Protein AF-A0A957S1T6-F1 (afdb_monomer_lite)

Structure (mmCIF, N/CA/C/O backbone):
data_AF-A0A957S1T6-F1
#
_entry.id   AF-A0A957S1T6-F1
#
loop_
_atom_site.group_PDB
_atom_site.id
_atom_site.type_symbol
_atom_site.label_atom_id
_atom_site.label_alt_id
_atom_site.label_comp_id
_atom_site.label_asym_id
_atom_site.label_entity_id
_atom_site.label_seq_id
_atom_site.pdbx_PDB_ins_code
_atom_site.Cartn_x
_atom_site.Cartn_y
_atom_site.Cartn_z
_atom_site.occupancy
_atom_site.B_iso_or_equiv
_atom_site.auth_seq_id
_atom_site.auth_comp_id
_atom_site.auth_asym_id
_atom_site.auth_atom_id
_atom_site.pdbx_PDB_model_num
ATOM 1 N N . MET A 1 1 ? -20.186 11.870 13.399 1.00 39.84 1 MET A N 1
ATOM 2 C CA . MET A 1 1 ? -19.861 10.891 12.339 1.00 39.84 1 MET A CA 1
ATOM 3 C C . MET A 1 1 ? -19.759 9.522 12.987 1.00 39.84 1 MET A C 1
ATOM 5 O O . MET A 1 1 ? -18.892 9.346 13.832 1.00 39.84 1 MET A O 1
ATOM 9 N N . ASN A 1 2 ? -20.662 8.595 12.657 1.00 44.56 2 ASN A N 1
ATOM 10 C CA . ASN A 1 2 ? -20.536 7.201 13.086 1.00 44.56 2 ASN A CA 1
ATOM 11 C C . ASN A 1 2 ? -19.405 6.568 12.273 1.00 44.56 2 ASN A C 1
ATOM 13 O O . ASN A 1 2 ? -19.552 6.369 11.071 1.00 44.56 2 ASN A O 1
ATOM 17 N N . 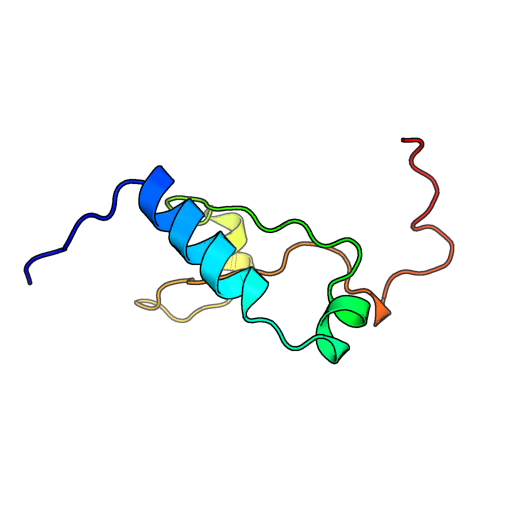ARG A 1 3 ? -18.258 6.319 12.909 1.00 61.09 3 ARG A N 1
ATOM 18 C CA . ARG A 1 3 ? -17.191 5.513 12.314 1.00 61.09 3 ARG A CA 1
ATOM 19 C C . ARG A 1 3 ? -17.646 4.059 12.348 1.00 61.09 3 ARG A C 1
ATOM 21 O O . ARG A 1 3 ? -17.707 3.472 13.424 1.00 61.09 3 ARG A O 1
ATOM 28 N N . THR A 1 4 ? -17.975 3.489 11.196 1.00 68.00 4 THR A N 1
ATOM 29 C CA . THR A 1 4 ? -18.099 2.035 11.081 1.00 68.00 4 THR A CA 1
ATOM 30 C C . THR A 1 4 ? -16.695 1.460 11.218 1.00 68.00 4 THR A C 1
ATOM 32 O O . THR A 1 4 ? -15.855 1.659 10.345 1.00 68.00 4 THR A O 1
ATOM 35 N N . LEU A 1 5 ? -16.411 0.825 12.352 1.00 79.88 5 LEU A N 1
ATOM 36 C CA . LEU A 1 5 ? -15.159 0.108 12.560 1.00 79.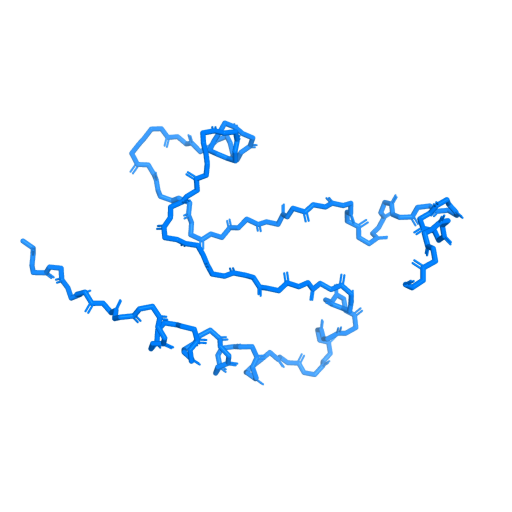88 5 LEU A CA 1
ATOM 37 C C . LEU A 1 5 ? -15.278 -1.239 11.845 1.00 79.88 5 LEU A C 1
ATOM 39 O O . LEU A 1 5 ? -16.065 -2.087 12.261 1.00 79.88 5 LEU A O 1
ATOM 43 N N . VAL A 1 6 ? -14.535 -1.410 10.753 1.00 88.50 6 VAL A N 1
ATOM 44 C CA . VAL A 1 6 ? -14.385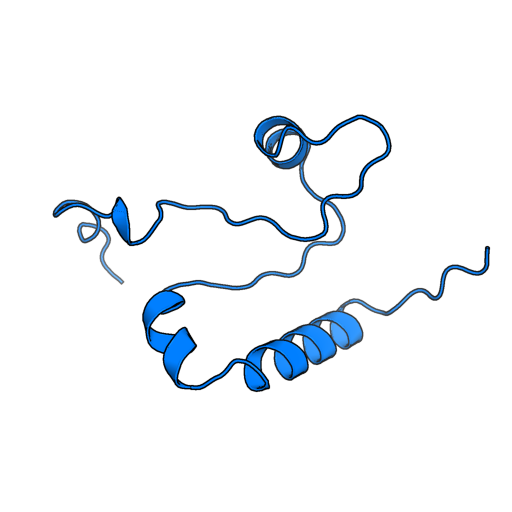 -2.704 10.080 1.00 88.50 6 VAL A CA 1
ATOM 45 C C . VAL A 1 6 ? -13.265 -3.461 10.800 1.00 88.50 6 VAL A C 1
ATOM 47 O O . VAL A 1 6 ? -12.168 -2.915 10.931 1.00 88.50 6 VAL A O 1
ATOM 50 N N . PRO A 1 7 ? -13.507 -4.678 11.315 1.00 93.19 7 PRO A N 1
ATOM 51 C CA . PRO A 1 7 ? -12.441 -5.503 11.874 1.00 93.19 7 PRO A CA 1
ATOM 52 C C . PRO A 1 7 ? -11.346 -5.776 10.837 1.00 93.19 7 PRO A C 1
ATOM 54 O O . PRO A 1 7 ? -11.659 -5.962 9.664 1.00 93.19 7 PRO A O 1
ATOM 57 N N . ARG A 1 8 ? -10.083 -5.878 11.273 1.00 91.81 8 ARG A N 1
ATOM 58 C CA . ARG A 1 8 ? -8.927 -6.084 10.378 1.00 91.81 8 ARG A CA 1
ATOM 59 C C . ARG A 1 8 ? -9.137 -7.225 9.379 1.00 91.81 8 ARG A C 1
ATOM 61 O O . ARG A 1 8 ? -9.008 -6.986 8.190 1.00 91.81 8 ARG A O 1
ATOM 68 N N . HIS A 1 9 ? -9.558 -8.401 9.854 1.00 95.00 9 HIS A N 1
ATOM 69 C CA . HIS A 1 9 ? -9.803 -9.564 8.989 1.00 95.00 9 HIS A CA 1
ATOM 70 C C . HIS A 1 9 ? -10.823 -9.267 7.883 1.00 95.00 9 HIS A C 1
ATOM 72 O O . HIS A 1 9 ? -10.614 -9.626 6.734 1.00 95.00 9 HIS A O 1
ATOM 78 N N . ARG A 1 10 ? -11.904 -8.545 8.205 1.00 95.88 10 ARG A N 1
ATOM 79 C CA . ARG A 1 10 ? -12.930 -8.214 7.216 1.00 95.88 10 ARG A CA 1
ATOM 80 C C . ARG A 1 10 ? -12.414 -7.201 6.199 1.00 95.88 10 ARG A C 1
ATOM 82 O O . ARG A 1 10 ? -12.841 -7.220 5.055 1.00 95.88 10 ARG A O 1
ATOM 89 N N . PHE A 1 11 ? -11.523 -6.302 6.607 1.00 95.12 11 PHE A N 1
ATOM 90 C CA . PHE A 1 11 ? -10.872 -5.394 5.671 1.00 95.12 11 PHE A CA 1
ATOM 91 C C . PHE A 1 11 ? -9.892 -6.140 4.756 1.00 95.12 11 PHE A C 1
ATOM 93 O O . PHE A 1 11 ? -9.861 -5.859 3.568 1.00 95.12 11 PHE A O 1
ATOM 100 N N . GLU A 1 12 ? -9.139 -7.107 5.285 1.00 96.12 12 GLU A N 1
ATOM 101 C CA . GLU A 1 12 ? -8.242 -7.967 4.499 1.00 96.12 12 GLU A CA 1
ATOM 102 C C . GLU A 1 12 ? -9.010 -8.780 3.446 1.00 96.12 12 GLU A C 1
ATOM 104 O O . GLU A 1 12 ? -8.602 -8.783 2.290 1.00 96.12 12 GLU A O 1
ATOM 109 N N . GLU A 1 13 ? -10.162 -9.359 3.801 1.00 97.19 13 GLU A N 1
ATOM 110 C CA . GLU A 1 13 ? -11.062 -10.027 2.842 1.00 97.19 13 GLU A CA 1
ATOM 111 C C . GLU A 1 13 ? -11.521 -9.074 1.727 1.00 97.19 13 GLU A C 1
ATOM 113 O O . GLU A 1 13 ? -11.491 -9.425 0.555 1.00 97.19 13 GLU A O 1
ATOM 118 N N . LEU A 1 14 ? -11.905 -7.839 2.069 1.00 96.75 14 LEU A N 1
ATOM 119 C CA . LEU A 1 14 ? -12.307 -6.841 1.071 1.00 96.75 14 LEU A CA 1
ATOM 120 C C . LEU A 1 14 ? -11.148 -6.425 0.155 1.00 96.75 14 LEU A C 1
ATOM 122 O O . LEU A 1 14 ? -11.374 -6.075 -1.001 1.00 96.75 14 LEU A O 1
ATOM 126 N N . VAL A 1 15 ? -9.917 -6.417 0.672 1.00 96.12 15 VAL A N 1
ATOM 127 C CA . VAL A 1 15 ? -8.722 -6.168 -0.141 1.00 96.12 15 VAL A CA 1
ATOM 128 C C . VAL A 1 15 ? -8.491 -7.335 -1.094 1.00 96.12 15 VAL A C 1
ATOM 130 O O . VAL A 1 15 ? -8.225 -7.086 -2.261 1.00 96.12 15 VAL A O 1
ATOM 133 N N . GLU A 1 16 ? -8.634 -8.579 -0.637 1.00 96.00 16 GLU A N 1
ATOM 134 C CA . GLU A 1 16 ? -8.522 -9.772 -1.486 1.00 96.00 16 GLU A CA 1
ATOM 135 C C . GLU A 1 16 ? -9.573 -9.770 -2.605 1.00 96.00 16 GLU A C 1
ATOM 137 O O . GLU A 1 16 ? -9.201 -9.867 -3.772 1.00 96.00 16 GLU A O 1
ATOM 142 N N . GLU A 1 17 ? -10.846 -9.517 -2.276 1.00 97.19 17 GLU A N 1
ATOM 143 C CA . GLU A 1 17 ? -11.929 -9.337 -3.258 1.00 97.19 17 GLU A CA 1
ATOM 144 C C . GLU A 1 17 ? -11.559 -8.255 -4.301 1.00 97.19 17 GL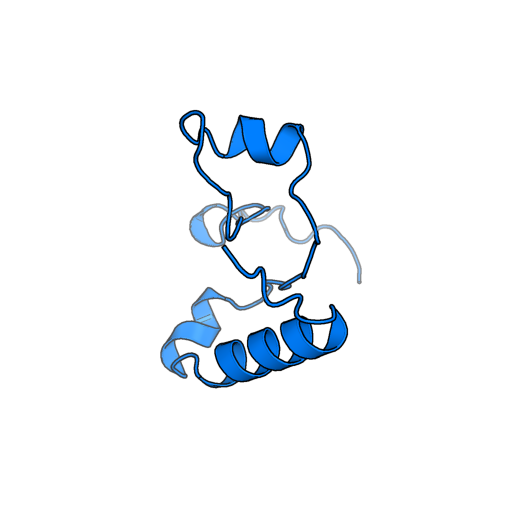U A C 1
ATOM 146 O O . GLU A 1 17 ? -11.700 -8.454 -5.506 1.00 97.19 17 GLU A O 1
ATOM 151 N N . ALA A 1 18 ? -11.008 -7.118 -3.859 1.00 94.81 18 ALA A N 1
ATOM 152 C CA . ALA A 1 18 ? -10.591 -6.042 -4.761 1.00 94.81 18 ALA A CA 1
ATOM 153 C C . ALA A 1 18 ? -9.376 -6.403 -5.635 1.00 94.81 18 ALA A C 1
ATOM 155 O O . ALA A 1 18 ? -9.231 -5.855 -6.729 1.00 94.81 18 ALA A O 1
ATOM 156 N N . LEU A 1 19 ? -8.490 -7.281 -5.157 1.00 93.56 19 LEU A N 1
ATOM 157 C CA . LEU A 1 19 ? -7.377 -7.797 -5.949 1.00 93.56 19 LEU A CA 1
ATOM 158 C C . LEU A 1 19 ? -7.880 -8.764 -7.022 1.00 93.56 19 LEU A C 1
ATOM 160 O O . LEU A 1 19 ? -7.435 -8.657 -8.158 1.00 93.56 19 LEU A O 1
ATOM 164 N N . GLU A 1 20 ? -8.824 -9.652 -6.706 1.00 94.12 20 GLU A N 1
ATOM 165 C CA . GLU A 1 20 ? -9.430 -10.579 -7.678 1.00 94.12 20 GLU A CA 1
ATOM 166 C C . GLU A 1 20 ? -10.120 -9.849 -8.844 1.00 94.12 20 GLU A C 1
ATOM 168 O O . GLU A 1 20 ? -10.097 -10.329 -9.978 1.00 94.12 20 GLU A O 1
ATOM 173 N N . ASP A 1 21 ? -10.654 -8.652 -8.589 1.00 95.12 21 ASP A N 1
ATOM 174 C CA . ASP A 1 21 ? -11.283 -7.790 -9.595 1.00 95.12 21 ASP A CA 1
ATOM 175 C C . ASP A 1 21 ? -10.278 -7.068 -10.523 1.00 95.12 21 ASP A C 1
ATOM 177 O O . ASP A 1 21 ? -10.683 -6.359 -11.455 1.00 95.12 21 ASP A O 1
ATOM 181 N N . ILE A 1 22 ? -8.964 -7.220 -10.307 1.00 91.88 22 ILE A N 1
ATOM 182 C CA . ILE A 1 22 ? -7.942 -6.611 -11.167 1.00 91.88 22 ILE A CA 1
ATOM 183 C C . ILE A 1 22 ? -7.976 -7.261 -12.562 1.00 91.88 22 ILE A C 1
ATOM 185 O O . ILE A 1 22 ? -7.817 -8.479 -12.684 1.00 91.88 22 ILE A O 1
ATOM 189 N N . PRO A 1 23 ? -8.100 -6.461 -13.644 1.00 94.81 23 PRO A N 1
ATOM 190 C CA . PRO A 1 23 ? -8.069 -6.966 -15.013 1.00 94.81 23 PRO A CA 1
ATOM 191 C C . PRO A 1 23 ? -6.851 -7.849 -15.303 1.00 94.81 23 PRO A C 1
ATOM 193 O O . PRO A 1 23 ? -5.726 -7.463 -14.990 1.00 94.81 23 PRO A O 1
ATOM 196 N N . GLU A 1 24 ? -7.062 -8.972 -16.000 1.00 88.88 24 GLU A N 1
ATOM 197 C CA . GLU A 1 24 ? -6.016 -9.963 -16.312 1.00 88.88 24 GLU A CA 1
ATOM 198 C C . GLU A 1 24 ? -4.720 -9.333 -16.864 1.00 88.88 24 GLU A C 1
ATOM 200 O O . GLU A 1 24 ? -3.622 -9.676 -16.434 1.00 88.88 24 GLU A O 1
ATOM 205 N N . GLY A 1 25 ? -4.841 -8.338 -17.751 1.00 89.31 25 GLY A N 1
ATOM 206 C CA . GLY A 1 25 ? -3.694 -7.659 -18.368 1.00 89.31 25 GLY A CA 1
ATOM 207 C C . GLY A 1 25 ? -2.865 -6.766 -17.435 1.00 89.31 25 GLY A C 1
ATOM 208 O O . GLY A 1 25 ? -1.809 -6.293 -17.845 1.00 89.31 25 GLY A O 1
ATOM 209 N N . LEU A 1 26 ? -3.317 -6.505 -16.204 1.00 88.50 26 LEU A N 1
ATOM 210 C CA . LEU A 1 26 ? -2.558 -5.736 -15.214 1.00 88.50 26 LEU A CA 1
ATOM 211 C C . LEU A 1 26 ? -1.722 -6.619 -14.285 1.00 88.50 26 LEU A C 1
ATOM 213 O O . LEU A 1 26 ? -0.802 -6.100 -13.658 1.00 88.50 26 LEU A O 1
ATOM 217 N N . TRP A 1 27 ? -1.965 -7.931 -14.229 1.00 87.19 27 TRP A N 1
ATOM 218 C CA . TRP A 1 27 ? -1.194 -8.825 -13.360 1.00 87.19 27 TR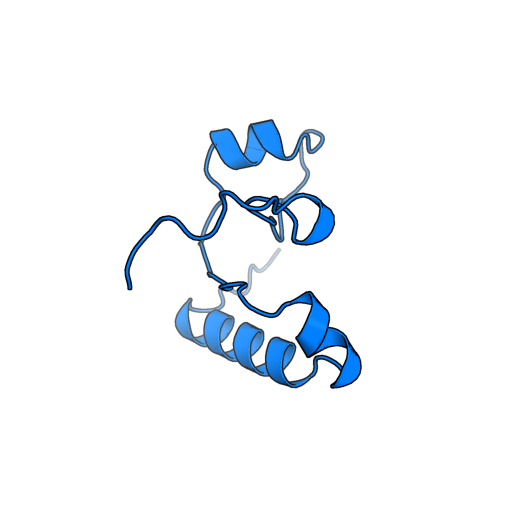P A CA 1
ATOM 219 C C . TRP A 1 27 ? 0.288 -8.891 -13.728 1.00 87.19 27 TRP A C 1
ATOM 221 O O . TRP A 1 27 ? 1.127 -8.964 -12.838 1.00 87.19 27 TRP A O 1
ATOM 231 N N . GLU A 1 28 ? 0.631 -8.755 -15.011 1.00 84.56 28 GLU A N 1
ATOM 232 C CA . GLU A 1 28 ? 2.030 -8.733 -15.464 1.00 84.56 28 GLU A CA 1
ATOM 233 C C . GLU A 1 28 ? 2.827 -7.549 -14.889 1.00 84.56 28 GLU A C 1
ATOM 235 O O . GLU A 1 28 ? 4.030 -7.662 -14.667 1.00 84.56 28 GLU A O 1
ATOM 240 N N . VAL A 1 29 ? 2.173 -6.408 -14.630 1.00 82.94 29 VAL A N 1
ATOM 241 C CA . VAL A 1 29 ? 2.842 -5.200 -14.109 1.00 82.94 29 VAL A CA 1
ATOM 242 C C . VAL A 1 29 ? 2.826 -5.103 -12.585 1.00 82.94 29 VAL A C 1
ATOM 244 O O . VAL A 1 29 ? 3.526 -4.262 -12.024 1.00 82.94 29 VAL A O 1
ATOM 247 N N . ILE A 1 30 ? 2.044 -5.947 -11.913 1.00 83.62 30 ILE A N 1
ATOM 248 C CA . ILE A 1 30 ? 2.057 -6.099 -10.450 1.00 83.62 30 ILE A CA 1
ATOM 249 C C . ILE A 1 30 ? 2.693 -7.424 -10.019 1.00 83.62 30 ILE A C 1
ATOM 251 O O . ILE A 1 30 ? 2.688 -7.748 -8.832 1.00 83.62 30 ILE A O 1
ATOM 255 N N . ASP A 1 31 ? 3.283 -8.163 -10.962 1.00 80.69 31 ASP A N 1
ATOM 256 C CA . ASP A 1 31 ? 4.075 -9.346 -10.659 1.00 80.69 31 ASP A CA 1
ATOM 257 C C . ASP A 1 31 ? 5.214 -8.971 -9.698 1.00 80.69 31 ASP A C 1
ATOM 259 O O . ASP A 1 31 ? 5.878 -7.936 -9.841 1.00 80.69 31 ASP A O 1
ATOM 263 N N . ASN A 1 32 ? 5.424 -9.807 -8.680 1.00 85.00 32 ASN A N 1
ATOM 264 C CA . ASN A 1 32 ? 6.376 -9.562 -7.595 1.00 85.00 32 ASN A CA 1
ATOM 265 C C . ASN A 1 32 ? 6.080 -8.300 -6.744 1.00 85.00 32 ASN A C 1
ATOM 267 O O . ASN A 1 32 ? 6.996 -7.567 -6.338 1.00 85.00 32 ASN A O 1
ATOM 271 N N . VAL A 1 33 ? 4.795 -8.050 -6.472 1.00 87.94 33 VAL A N 1
ATOM 272 C CA . VAL A 1 33 ? 4.307 -7.092 -5.469 1.00 87.94 33 VAL A CA 1
ATOM 273 C C . VAL A 1 33 ? 3.569 -7.848 -4.366 1.00 87.94 33 VAL A C 1
ATOM 275 O O . VAL A 1 33 ? 2.712 -8.683 -4.636 1.00 87.94 33 VAL A O 1
ATOM 278 N N . ALA A 1 34 ? 3.884 -7.530 -3.111 1.00 90.25 34 ALA A N 1
ATOM 279 C CA . ALA A 1 34 ? 3.105 -7.968 -1.960 1.00 90.25 34 ALA A CA 1
ATOM 280 C C . ALA A 1 34 ? 2.188 -6.829 -1.506 1.00 90.25 34 ALA A C 1
ATOM 282 O O . ALA A 1 34 ? 2.628 -5.684 -1.393 1.00 90.25 34 ALA A O 1
ATOM 283 N N . VAL A 1 35 ? 0.928 -7.150 -1.223 1.00 92.62 35 VAL A N 1
ATOM 284 C CA . VAL A 1 35 ? -0.040 -6.209 -0.654 1.00 92.62 35 VAL A CA 1
ATOM 285 C C . VAL A 1 35 ? -0.176 -6.506 0.834 1.00 92.62 35 VAL A C 1
ATOM 287 O O . VAL A 1 35 ? -0.424 -7.645 1.223 1.00 92.62 35 VAL A O 1
ATOM 290 N N . THR A 1 36 ? 0.005 -5.488 1.673 1.00 93.94 36 THR A N 1
ATOM 291 C CA . THR A 1 36 ? -0.123 -5.598 3.130 1.00 93.94 36 THR A CA 1
ATOM 292 C C . THR A 1 36 ? -1.163 -4.613 3.652 1.00 93.94 36 THR A C 1
ATOM 294 O O . THR A 1 36 ? -1.370 -3.537 3.090 1.00 93.94 36 THR A O 1
ATOM 297 N N . VAL A 1 37 ? -1.834 -4.992 4.741 1.00 94.75 37 VAL A N 1
ATOM 298 C CA . VAL A 1 37 ? -2.817 -4.150 5.428 1.00 94.75 37 VAL A CA 1
ATOM 299 C C . VAL A 1 37 ? -2.263 -3.741 6.786 1.00 94.75 37 VAL A C 1
ATOM 301 O O . VAL A 1 37 ? -2.027 -4.581 7.661 1.00 94.75 37 VAL A O 1
ATOM 304 N N . GLU A 1 38 ? -2.129 -2.431 6.965 1.00 93.19 38 GLU A N 1
ATOM 305 C CA . GLU A 1 38 ? -1.678 -1.787 8.196 1.00 93.19 38 GLU A CA 1
ATOM 306 C C . GLU A 1 38 ? -2.753 -0.835 8.728 1.00 93.19 38 GLU A C 1
ATOM 308 O O . GLU A 1 38 ? -3.495 -0.223 7.960 1.00 93.19 38 GLU A O 1
ATOM 313 N N . GLU A 1 39 ? -2.844 -0.696 10.054 1.00 91.12 39 GLU A N 1
ATOM 314 C CA . GLU A 1 39 ? -3.850 0.178 10.676 1.00 91.12 39 GLU A CA 1
ATOM 315 C C . GLU A 1 39 ? -3.543 1.664 10.437 1.00 91.12 39 GLU A C 1
ATOM 317 O O . GLU A 1 39 ? -4.445 2.460 10.176 1.00 91.12 39 GLU A O 1
ATOM 322 N N . TRP A 1 40 ? -2.261 2.037 10.517 1.00 91.12 40 TRP A N 1
ATOM 323 C CA . TRP A 1 40 ? -1.787 3.400 10.304 1.00 91.12 40 TRP A CA 1
ATOM 324 C C . TRP A 1 40 ? -0.411 3.402 9.639 1.00 91.12 40 TRP A C 1
ATOM 326 O O . TRP A 1 40 ? 0.439 2.584 9.994 1.00 91.12 40 TRP A O 1
ATOM 336 N N . PRO A 1 41 ? -0.139 4.364 8.744 1.00 92.00 41 PRO A N 1
ATOM 337 C CA . PRO A 1 41 ? 1.192 4.534 8.190 1.00 92.00 41 PRO A CA 1
ATOM 338 C C . PRO A 1 41 ? 2.180 4.994 9.266 1.00 92.00 41 PRO A C 1
ATOM 340 O O . PRO A 1 41 ? 1.854 5.746 10.191 1.00 92.00 41 PRO A O 1
ATOM 343 N N . THR A 1 42 ? 3.434 4.590 9.114 1.00 92.00 42 THR A N 1
ATOM 344 C CA . THR A 1 42 ? 4.533 5.076 9.945 1.00 92.00 42 THR A CA 1
ATOM 345 C C . THR A 1 42 ? 4.809 6.560 9.682 1.00 92.00 42 THR A C 1
ATOM 347 O O . THR A 1 42 ? 4.477 7.120 8.636 1.00 92.00 42 THR A O 1
ATOM 350 N N . ARG A 1 43 ? 5.502 7.223 10.617 1.00 89.56 43 ARG A N 1
ATOM 351 C CA . ARG A 1 43 ? 5.923 8.627 10.436 1.00 89.56 43 ARG A CA 1
ATOM 352 C C . ARG A 1 43 ? 6.797 8.830 9.200 1.00 89.56 43 ARG A C 1
ATOM 354 O O . ARG A 1 43 ? 6.701 9.874 8.565 1.00 89.56 43 ARG A O 1
ATOM 361 N N . ARG A 1 44 ? 7.651 7.850 8.889 1.00 90.94 44 ARG A N 1
ATOM 362 C CA . ARG A 1 44 ? 8.522 7.898 7.715 1.00 90.94 44 ARG A CA 1
ATOM 363 C C . ARG A 1 44 ? 7.701 7.806 6.435 1.00 90.94 44 ARG A C 1
ATOM 365 O O . ARG A 1 44 ? 7.826 8.686 5.603 1.00 90.94 44 ARG A O 1
ATOM 372 N N . GLN A 1 45 ? 6.807 6.827 6.343 1.00 91.81 45 GLN A N 1
ATOM 373 C CA . GLN A 1 45 ? 5.888 6.682 5.212 1.00 91.81 45 GLN A CA 1
ATOM 374 C C . GLN A 1 45 ? 5.046 7.946 4.990 1.00 91.81 45 GLN A C 1
ATOM 376 O O . GLN A 1 45 ? 4.896 8.398 3.862 1.00 91.81 45 GLN A O 1
ATOM 381 N N . MET A 1 46 ? 4.553 8.572 6.064 1.00 90.81 46 MET A N 1
ATOM 382 C CA . MET A 1 46 ? 3.823 9.844 5.979 1.00 90.81 46 MET A CA 1
ATOM 383 C C . MET A 1 46 ? 4.680 11.000 5.450 1.00 90.81 46 MET A C 1
ATOM 385 O O . MET A 1 46 ? 4.182 11.832 4.696 1.00 90.81 46 MET A O 1
ATOM 389 N N . PHE A 1 47 ? 5.949 11.070 5.861 1.00 88.19 47 PHE A N 1
ATOM 390 C CA . PHE A 1 47 ? 6.893 12.074 5.372 1.00 88.19 47 PHE A CA 1
ATOM 391 C C . PHE A 1 47 ? 7.243 11.836 3.898 1.00 88.19 47 PHE A C 1
ATOM 393 O O . PHE A 1 47 ? 7.131 12.757 3.092 1.00 88.19 47 PHE A O 1
ATOM 400 N N . ASP A 1 48 ? 7.596 10.598 3.549 1.00 90.12 48 ASP A N 1
ATOM 401 C CA . ASP A 1 48 ? 7.994 10.190 2.199 1.00 90.12 48 ASP A CA 1
ATOM 402 C C . ASP A 1 48 ? 6.827 10.340 1.202 1.00 90.12 48 ASP A C 1
ATOM 404 O O . ASP A 1 48 ? 7.039 10.726 0.054 1.00 90.12 48 ASP A O 1
ATOM 408 N N . ALA A 1 49 ? 5.581 10.131 1.646 1.00 90.38 49 ALA A N 1
ATOM 409 C CA . ALA A 1 49 ? 4.383 10.333 0.829 1.00 90.38 49 ALA A CA 1
ATOM 410 C C . ALA A 1 49 ? 4.091 11.810 0.497 1.00 90.38 49 ALA A C 1
ATOM 412 O O . ALA A 1 49 ? 3.275 12.083 -0.384 1.00 90.38 49 ALA A O 1
ATOM 413 N N . GLY A 1 50 ? 4.701 12.770 1.206 1.00 90.38 50 GLY A N 1
ATOM 414 C CA . GLY A 1 50 ? 4.581 14.202 0.907 1.00 90.38 50 GLY A CA 1
ATOM 415 C C . GLY A 1 50 ? 3.151 14.760 0.944 1.00 90.38 50 GLY A C 1
ATOM 416 O O . GLY A 1 50 ? 2.880 15.792 0.326 1.00 90.38 50 GLY A O 1
ATOM 417 N N . LEU A 1 51 ? 2.220 14.087 1.631 1.00 86.69 51 LEU A N 1
ATOM 418 C CA . LEU A 1 51 ? 0.812 14.482 1.652 1.00 86.69 51 LEU A CA 1
ATOM 419 C C . LEU A 1 51 ? 0.606 15.810 2.405 1.00 86.69 51 LEU A C 1
ATOM 421 O O . LEU A 1 51 ? 1.225 16.027 3.453 1.00 86.69 51 LEU A O 1
ATOM 425 N N . PRO A 1 52 ? -0.307 16.689 1.945 1.00 85.94 52 PRO A N 1
ATOM 426 C CA . PRO A 1 52 ? -0.627 17.908 2.674 1.00 85.94 52 PRO A CA 1
ATOM 427 C C . PRO A 1 52 ? -1.246 17.606 4.050 1.00 85.94 52 PRO A C 1
ATOM 429 O O . PRO A 1 52 ? -1.941 16.595 4.213 1.00 85.94 52 PRO A O 1
ATOM 432 N N . PRO A 1 53 ? -1.092 18.506 5.039 1.00 82.62 53 PRO A N 1
ATOM 433 C 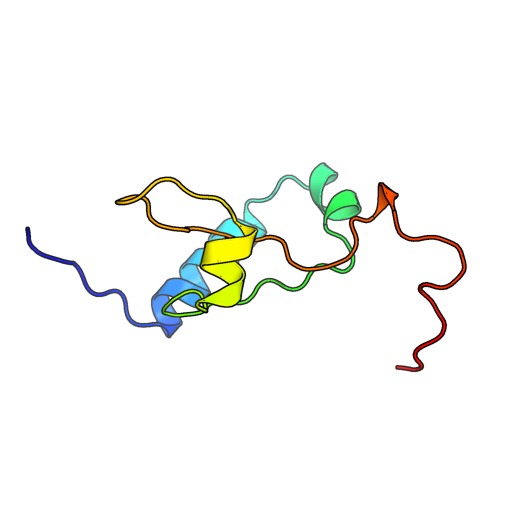CA . PRO A 1 53 ? -1.742 18.360 6.337 1.00 82.62 53 PRO A CA 1
ATOM 434 C C . PRO A 1 53 ? -3.251 18.107 6.207 1.00 82.62 53 PRO A C 1
ATOM 436 O O . PRO A 1 53 ? -3.930 18.719 5.383 1.00 82.62 53 PRO A O 1
ATOM 439 N N . GLY A 1 54 ? -3.778 17.194 7.025 1.00 84.88 54 GLY A N 1
ATOM 440 C CA . GLY A 1 54 ? -5.201 16.837 7.031 1.00 84.88 54 GLY A CA 1
ATOM 441 C C . GLY A 1 54 ? -5.624 15.799 5.985 1.00 84.88 54 GLY A C 1
ATOM 442 O O . GLY A 1 54 ? -6.791 15.419 5.976 1.00 84.88 54 GLY A O 1
ATOM 443 N N . HIS A 1 55 ? -4.706 15.313 5.145 1.00 88.38 55 HIS A N 1
ATOM 444 C CA . HIS A 1 55 ? -4.974 14.201 4.230 1.00 88.38 55 HIS A CA 1
ATOM 445 C C . HIS A 1 55 ? -4.675 12.852 4.892 1.00 88.38 55 HIS A C 1
ATOM 447 O O . HIS A 1 55 ? -3.915 12.760 5.856 1.00 88.38 55 HIS A O 1
ATOM 453 N N . THR A 1 56 ? -5.295 11.795 4.373 1.00 88.81 56 THR A N 1
ATOM 454 C CA . THR A 1 56 ? -5.100 10.419 4.840 1.00 88.81 56 THR A CA 1
ATOM 455 C C . THR A 1 56 ? -4.403 9.616 3.753 1.00 88.81 56 THR A C 1
ATOM 457 O O . THR A 1 56 ? -4.853 9.614 2.609 1.00 88.81 56 THR A O 1
ATOM 460 N N . LEU A 1 57 ? -3.313 8.936 4.112 1.00 93.19 57 LEU A N 1
ATOM 461 C CA . LEU A 1 57 ? -2.653 7.982 3.229 1.00 93.19 57 LEU A CA 1
ATOM 462 C C . LEU A 1 57 ? -3.489 6.700 3.193 1.00 93.19 57 LEU A C 1
ATOM 464 O O . LEU A 1 57 ? -3.620 6.030 4.213 1.00 93.19 57 LEU A O 1
ATOM 468 N N . LEU A 1 58 ? -4.090 6.409 2.039 1.00 92.62 58 LEU A N 1
ATOM 469 C CA . LEU A 1 58 ? -4.948 5.232 1.841 1.00 92.62 58 LEU A CA 1
ATOM 470 C C . LEU A 1 58 ? -4.205 4.047 1.214 1.00 92.62 58 LEU A C 1
ATOM 472 O O . LEU A 1 58 ? -4.688 2.924 1.268 1.00 92.62 58 LEU A O 1
ATOM 476 N N . GLY A 1 59 ? -3.038 4.296 0.626 1.00 93.06 59 GLY A N 1
ATOM 477 C CA . GLY A 1 59 ? -2.188 3.280 0.025 1.00 93.06 59 GLY A CA 1
ATOM 478 C C . GLY A 1 59 ? -0.804 3.852 -0.241 1.00 93.06 59 GLY A C 1
ATOM 479 O O . GLY A 1 59 ? -0.657 5.058 -0.451 1.00 93.06 59 GLY A O 1
ATOM 480 N N . LEU A 1 60 ? 0.205 2.991 -0.201 1.00 93.12 60 LEU A N 1
ATOM 481 C CA . LEU A 1 60 ? 1.593 3.355 -0.435 1.00 93.12 60 LEU A CA 1
ATOM 482 C C . LEU A 1 60 ? 2.283 2.230 -1.200 1.00 93.12 60 LEU A C 1
ATOM 484 O O . LEU A 1 60 ? 2.214 1.074 -0.797 1.00 93.12 60 LEU A O 1
ATOM 488 N N . TYR A 1 61 ? 2.960 2.583 -2.288 1.00 89.62 61 TYR A N 1
ATOM 489 C CA . TYR A 1 61 ? 3.894 1.678 -2.943 1.00 89.62 61 TYR A CA 1
ATOM 490 C C . TYR A 1 61 ? 5.277 1.855 -2.312 1.00 89.62 61 TYR A C 1
ATOM 492 O O . TYR A 1 61 ? 5.826 2.957 -2.336 1.00 89.62 61 TYR A O 1
ATOM 500 N N . GLU A 1 62 ? 5.840 0.780 -1.764 1.00 86.31 62 GLU A N 1
ATOM 501 C CA . GLU A 1 62 ? 7.182 0.772 -1.176 1.00 86.31 62 GLU A CA 1
ATOM 502 C C . GLU A 1 62 ? 8.064 -0.258 -1.875 1.00 86.31 62 GLU A C 1
ATOM 504 O O . GLU A 1 62 ? 7.751 -1.446 -1.925 1.00 86.31 62 GLU A O 1
ATOM 509 N N . GLY A 1 63 ? 9.195 0.200 -2.403 1.00 82.50 63 GLY A N 1
ATOM 510 C CA . GLY A 1 63 ? 10.140 -0.639 -3.127 1.00 82.50 63 GLY A CA 1
ATOM 511 C C . GLY A 1 63 ? 10.704 0.063 -4.353 1.00 82.50 63 GLY A C 1
ATOM 512 O O . GLY A 1 63 ? 10.437 1.236 -4.604 1.00 82.50 63 GLY A O 1
ATOM 513 N N . VAL A 1 64 ? 11.512 -0.674 -5.112 1.00 71.38 64 VAL A N 1
ATOM 514 C CA . VAL A 1 64 ? 12.060 -0.198 -6.385 1.00 71.38 64 VAL A CA 1
ATOM 515 C C . VAL A 1 64 ? 11.060 -0.546 -7.495 1.00 71.38 64 VAL A C 1
ATOM 517 O O . VAL A 1 64 ? 10.790 -1.745 -7.682 1.00 71.38 64 VAL A O 1
ATOM 520 N N . PRO A 1 65 ? 10.524 0.453 -8.228 1.00 69.69 65 PRO A N 1
ATOM 521 C CA . PRO A 1 65 ? 9.623 0.225 -9.355 1.00 69.69 65 PRO A CA 1
ATOM 522 C C . PRO A 1 65 ? 10.212 -0.775 -10.348 1.00 69.69 65 PRO A C 1
ATOM 524 O O . PRO A 1 65 ? 11.419 -0.762 -10.584 1.00 69.69 65 PRO A O 1
ATOM 527 N N . LEU A 1 66 ? 9.376 -1.609 -10.979 1.00 63.22 66 LEU A N 1
ATOM 528 C CA . LEU A 1 66 ? 9.828 -2.571 -12.000 1.00 63.22 66 LEU A CA 1
ATOM 529 C C . LEU A 1 66 ? 10.695 -1.909 -13.085 1.00 63.22 66 LEU A C 1
ATOM 531 O O . LEU A 1 66 ? 11.705 -2.474 -13.490 1.00 63.22 66 LEU A O 1
ATOM 535 N N . THR A 1 67 ? 10.358 -0.683 -13.491 1.00 62.62 67 THR A N 1
ATOM 536 C CA . THR A 1 67 ? 11.103 0.111 -14.484 1.00 62.62 67 THR A CA 1
ATOM 537 C C . THR A 1 67 ? 12.513 0.509 -14.045 1.00 62.62 67 THR A C 1
ATOM 539 O O . THR A 1 67 ? 13.333 0.877 -14.882 1.00 62.62 67 THR A O 1
ATOM 542 N N . GLU A 1 68 ? 12.803 0.450 -12.746 1.00 64.81 68 GLU A N 1
ATOM 543 C CA . GLU A 1 68 ? 14.077 0.842 -12.133 1.00 64.81 68 GLU A CA 1
ATOM 544 C C . GLU A 1 68 ? 14.864 -0.364 -11.586 1.00 64.81 68 GLU A C 1
ATOM 546 O O . GLU A 1 68 ? 15.987 -0.214 -11.094 1.00 64.81 68 GLU A O 1
ATOM 551 N N . ARG A 1 69 ? 14.320 -1.587 -11.698 1.00 67.94 69 ARG A N 1
ATOM 552 C CA . ARG A 1 69 ? 15.018 -2.823 -11.316 1.00 67.94 69 ARG A CA 1
ATOM 553 C C . ARG A 1 69 ? 16.088 -3.166 -12.361 1.00 67.94 69 ARG A C 1
ATOM 555 O O . ARG A 1 69 ? 15.816 -3.776 -13.388 1.00 67.94 69 ARG A O 1
ATOM 562 N N . GLY A 1 70 ? 17.331 -2.760 -12.099 1.00 63.72 70 GLY A N 1
ATOM 563 C CA . GLY A 1 70 ? 18.504 -3.146 -12.896 1.00 63.72 70 GLY A CA 1
ATOM 564 C C . GLY A 1 70 ? 19.000 -4.577 -12.618 1.00 63.72 70 GLY A C 1
ATOM 565 O O . GLY A 1 70 ? 18.494 -5.273 -11.739 1.00 63.72 70 GLY A O 1
ATOM 566 N N . ALA A 1 71 ? 20.068 -4.994 -13.309 1.00 60.78 71 ALA A N 1
ATOM 567 C CA . ALA A 1 71 ? 20.658 -6.345 -13.244 1.00 60.78 71 ALA A CA 1
ATOM 568 C C . ALA A 1 71 ? 21.114 -6.823 -11.842 1.00 60.78 71 ALA A C 1
ATOM 570 O O . ALA A 1 71 ? 21.468 -7.986 -11.669 1.00 60.78 71 ALA A O 1
ATOM 571 N N . HIS A 1 72 ? 21.109 -5.948 -10.834 1.00 58.00 72 HIS A N 1
ATOM 572 C CA . HIS A 1 72 ? 21.535 -6.245 -9.463 1.00 58.00 72 HIS A CA 1
ATOM 573 C C . HIS A 1 72 ? 20.389 -6.634 -8.514 1.00 58.00 72 HIS A C 1
ATOM 575 O O . HIS A 1 72 ? 20.658 -7.008 -7.375 1.00 58.00 72 HIS A O 1
ATOM 581 N N . TYR A 1 73 ? 19.127 -6.588 -8.960 1.00 53.97 73 TYR A N 1
ATOM 582 C CA . TYR A 1 73 ? 17.960 -6.909 -8.121 1.00 53.97 73 TYR A CA 1
ATOM 583 C C . TYR A 1 73 ? 17.817 -8.420 -7.800 1.00 53.97 73 TYR A C 1
ATOM 585 O O . TYR A 1 73 ? 16.953 -8.808 -7.025 1.00 53.97 73 TYR A O 1
ATOM 593 N N . GLY A 1 74 ? 18.677 -9.287 -8.354 1.00 52.72 74 GLY A N 1
ATOM 594 C CA . GLY A 1 74 ? 18.611 -10.751 -8.203 1.00 52.72 74 GLY A CA 1
ATOM 595 C C . GLY A 1 74 ? 19.635 -11.392 -7.255 1.00 52.72 74 GLY A C 1
ATOM 596 O O . GLY A 1 74 ? 19.850 -12.595 -7.348 1.00 52.72 74 GLY A O 1
ATOM 597 N N . LEU A 1 75 ? 20.317 -10.633 -6.388 1.00 49.81 75 LEU A N 1
ATOM 598 C CA . LEU A 1 75 ? 21.378 -11.178 -5.516 1.00 49.81 75 LEU A CA 1
ATOM 599 C C . LEU A 1 75 ? 20.911 -11.611 -4.115 1.00 49.81 75 LEU A C 1
ATOM 601 O O . LEU A 1 75 ? 21.742 -11.785 -3.224 1.00 49.81 75 LEU A O 1
ATOM 605 N N . VAL A 1 76 ? 19.609 -11.816 -3.910 1.00 44.88 76 VAL A N 1
ATOM 606 C CA . VAL A 1 76 ? 19.090 -12.408 -2.669 1.00 44.88 76 VAL A CA 1
ATOM 607 C C . VAL A 1 76 ? 18.600 -13.827 -2.991 1.00 44.88 76 VAL A C 1
ATOM 609 O O . VAL A 1 76 ? 17.752 -13.964 -3.873 1.00 44.88 76 VAL A O 1
ATOM 612 N N . PRO A 1 77 ? 19.155 -14.884 -2.362 1.00 34.59 77 PRO A N 1
ATOM 613 C CA . PRO A 1 77 ? 18.628 -16.239 -2.509 1.00 34.59 77 PRO A CA 1
ATOM 614 C C . PRO A 1 77 ? 17.208 -16.330 -1.916 1.00 34.59 77 PRO A C 1
ATOM 616 O O . PRO A 1 77 ? 16.855 -15.463 -1.114 1.00 34.59 77 PRO A O 1
ATOM 619 N N . PRO A 1 78 ? 16.414 -17.348 -2.301 1.00 52.25 78 PRO A N 1
ATOM 620 C CA . PRO A 1 78 ? 15.079 -17.570 -1.741 1.00 52.25 78 PRO A CA 1
ATOM 621 C C . PRO A 1 78 ? 15.086 -17.718 -0.215 1.00 52.25 78 PRO A C 1
ATOM 623 O O . PRO A 1 78 ? 16.102 -18.212 0.334 1.00 52.25 78 PRO A O 1
#

Radius of gyration: 16.01 Å; chains: 1; bounding box: 42×36×32 Å

Secondary structure (DSSP, 8-state):
-------HHHHHHHHHHHHHTS-GGGGGGSTT------SS--HHHHHHTTPPTT--------S--GGG--TTTT-S--

Sequence (78 aa):
MNRTLVPRHRFEELVEEALEDIPEGLWEVIDNVAVTVEEWPTRRQMFDAGLPPGHTLLGLYEGVPLTERGAHYGLVPP

pLDDT: mean 82.39, std 15.71, range [34.59, 97.19]

Foldseek 3Di:
DDDPDDPPVNVVVVVVVVVVPDDPVCCVQCPPPDDDDDPADDPVQVVVVVDDPPDGDPDDDDDQHPVRDDPPVPPDDD